Protein AF-A0A967HF44-F1 (afdb_monomer_lite)

Structure (mmCIF, N/CA/C/O backbone):
data_AF-A0A967HF44-F1
#
_entry.id   AF-A0A967HF44-F1
#
loop_
_atom_site.group_PDB
_atom_site.id
_atom_site.type_symbol
_atom_site.label_atom_id
_atom_site.label_alt_id
_atom_site.label_comp_id
_atom_site.label_asym_id
_atom_site.label_entity_id
_atom_site.label_seq_id
_atom_site.pdbx_PDB_ins_code
_atom_site.Cartn_x
_atom_site.Cartn_y
_atom_site.Cartn_z
_atom_site.occupancy
_atom_site.B_iso_or_equiv
_atom_site.auth_seq_id
_atom_site.auth_comp_id
_atom_site.auth_asym_id
_atom_site.auth_atom_id
_atom_site.pdbx_PDB_model_num
ATOM 1 N N . LEU A 1 1 ? -32.788 32.415 20.784 1.00 55.72 1 LEU A N 1
ATOM 2 C CA . LEU A 1 1 ? -31.931 32.380 21.992 1.00 55.72 1 LEU A CA 1
ATOM 3 C C . LEU A 1 1 ? -32.586 31.617 23.146 1.00 55.72 1 LEU A C 1
ATOM 5 O O . LEU A 1 1 ? -32.039 30.590 23.519 1.00 55.72 1 LEU A O 1
ATOM 9 N N . LEU A 1 2 ? -33.768 32.011 23.644 1.00 53.66 2 LEU A N 1
ATOM 10 C CA . LEU A 1 2 ? -34.501 31.228 24.663 1.00 53.66 2 LEU A CA 1
ATOM 11 C C . LEU A 1 2 ? -34.963 29.842 24.163 1.00 53.66 2 LEU A C 1
ATOM 13 O O . LEU A 1 2 ? -34.786 28.847 24.855 1.00 53.66 2 LEU A O 1
ATOM 17 N N . LEU A 1 3 ? -35.468 29.748 22.926 1.00 55.09 3 LEU A N 1
ATOM 18 C CA . LEU A 1 3 ? -35.894 28.467 22.333 1.00 55.09 3 LEU A CA 1
ATOM 19 C C . LEU A 1 3 ? -34.723 27.519 22.015 1.00 55.09 3 LEU A C 1
ATOM 21 O O . LEU A 1 3 ? -34.852 26.309 22.150 1.00 55.09 3 LEU A O 1
ATOM 25 N N . THR A 1 4 ? -33.557 28.061 21.654 1.00 59.38 4 THR A N 1
ATOM 26 C CA . THR A 1 4 ? -32.335 27.277 21.410 1.00 59.38 4 THR A CA 1
ATOM 27 C C . THR A 1 4 ? -31.717 26.757 22.708 1.00 59.38 4 THR A C 1
ATOM 29 O O . THR A 1 4 ? -31.234 25.633 22.731 1.00 59.38 4 THR A O 1
ATOM 32 N N . ALA A 1 5 ? -31.783 27.524 23.803 1.00 56.97 5 ALA A N 1
ATOM 33 C CA . ALA A 1 5 ? -31.317 27.068 25.114 1.00 56.97 5 ALA A CA 1
ATOM 34 C C . ALA A 1 5 ? -32.180 25.916 25.667 1.00 56.97 5 ALA A C 1
ATOM 36 O O . ALA A 1 5 ? -31.646 24.948 26.197 1.00 56.97 5 ALA A O 1
ATOM 37 N N . MET A 1 6 ? -33.502 25.976 25.473 1.00 59.00 6 MET A N 1
ATOM 38 C CA . MET A 1 6 ? -34.430 24.915 25.894 1.00 59.00 6 MET A CA 1
ATOM 39 C C . MET A 1 6 ? -34.227 23.604 25.117 1.00 59.00 6 MET A C 1
ATOM 41 O O . MET A 1 6 ? -34.335 22.530 25.702 1.00 59.00 6 MET A O 1
ATOM 45 N N . ALA A 1 7 ? -33.894 23.675 23.822 1.00 57.16 7 ALA A N 1
ATOM 46 C CA . ALA A 1 7 ? -33.596 22.489 23.014 1.00 57.16 7 ALA A CA 1
ATOM 47 C C . ALA A 1 7 ? -32.333 21.756 23.505 1.00 57.16 7 ALA A C 1
ATOM 49 O O . ALA A 1 7 ? -32.362 20.542 23.674 1.00 57.16 7 ALA A O 1
ATOM 50 N N . VAL A 1 8 ? -31.268 22.505 23.822 1.00 57.47 8 VAL A N 1
ATOM 51 C CA . VAL A 1 8 ? -29.989 21.954 24.311 1.00 57.47 8 VAL A CA 1
ATOM 52 C C . VAL A 1 8 ? -30.120 21.345 25.711 1.00 57.47 8 VAL A C 1
ATOM 54 O O . VAL A 1 8 ? -29.474 20.345 26.014 1.00 57.47 8 VAL A O 1
ATOM 57 N N . VAL A 1 9 ? -30.966 21.914 26.576 1.00 53.88 9 VAL A N 1
ATOM 58 C CA . VAL A 1 9 ? -31.191 21.384 27.934 1.00 53.88 9 VAL A CA 1
ATOM 59 C C . VAL A 1 9 ? -32.064 20.127 27.908 1.00 53.88 9 VAL A C 1
ATOM 61 O O . VAL A 1 9 ? -31.787 19.178 28.638 1.00 53.88 9 VAL A O 1
ATOM 64 N N . ARG A 1 10 ? -33.053 20.052 27.010 1.00 52.59 10 ARG A N 1
ATOM 65 C CA . ARG A 1 10 ? -33.918 18.870 26.871 1.00 52.59 10 ARG A CA 1
ATOM 66 C C . ARG A 1 10 ? -33.183 17.648 26.302 1.00 52.59 10 ARG A C 1
ATOM 68 O O . ARG A 1 10 ? -33.579 16.519 26.568 1.00 52.59 10 ARG A O 1
ATOM 75 N N . GLU A 1 11 ? -32.086 17.865 25.578 1.00 50.72 11 GLU A N 1
ATOM 76 C CA . GLU A 1 11 ? -31.160 16.815 25.126 1.00 50.72 11 GLU A CA 1
ATOM 77 C C . GLU A 1 11 ? -30.285 16.255 26.264 1.00 50.72 11 GLU A C 1
ATOM 79 O O . GLU A 1 11 ? -29.773 15.144 26.160 1.00 50.72 11 GLU A O 1
ATOM 84 N N . ARG A 1 12 ? -30.130 16.996 27.373 1.00 53.66 12 ARG A N 1
ATOM 85 C CA . ARG A 1 12 ? -29.355 16.572 28.554 1.00 53.66 12 ARG A CA 1
ATOM 86 C C . ARG A 1 12 ? -30.176 15.793 29.589 1.00 53.66 12 ARG A C 1
ATOM 88 O O . ARG A 1 12 ? -29.575 15.120 30.417 1.00 53.66 12 ARG A O 1
ATOM 95 N N . GLU A 1 13 ? -31.508 15.875 29.552 1.00 52.50 13 GLU A N 1
ATOM 96 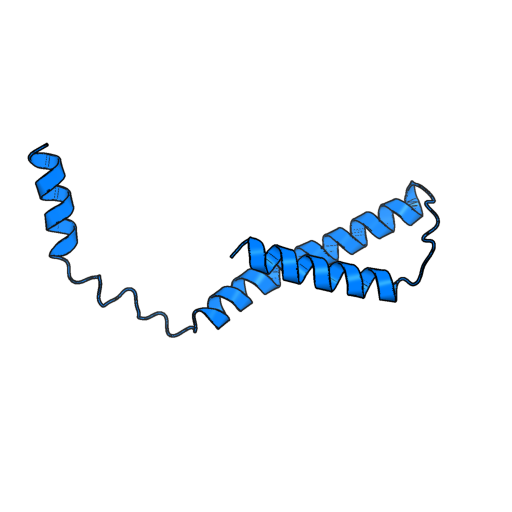C CA . GLU A 1 13 ? -32.414 15.173 30.486 1.00 52.50 13 GLU A CA 1
ATOM 97 C C . GLU A 1 13 ? -32.839 13.778 30.009 1.00 52.50 13 GLU A C 1
ATOM 99 O O . GLU A 1 13 ? -33.280 12.951 30.807 1.00 52.50 13 GLU A O 1
ATOM 104 N N . VAL A 1 14 ? -32.677 13.477 28.720 1.00 51.78 14 VAL A N 1
ATOM 105 C CA . VAL A 1 14 ? -32.786 12.104 28.232 1.00 51.78 14 VAL A CA 1
ATOM 106 C C . VAL A 1 14 ? -31.450 11.444 28.543 1.00 51.78 14 VAL A C 1
ATOM 108 O O . VAL A 1 14 ? -30.457 11.715 27.876 1.00 51.78 14 VAL A O 1
ATOM 111 N N . GLY A 1 15 ? -31.398 10.623 29.590 1.00 50.19 15 GLY A N 1
ATOM 112 C CA . GLY A 1 15 ? -30.229 9.845 30.017 1.00 50.19 15 GLY A CA 1
ATOM 113 C C . GLY A 1 15 ? -29.716 8.821 28.990 1.00 50.19 15 GLY A C 1
ATOM 114 O O . GLY A 1 15 ? -29.428 7.685 29.335 1.00 50.19 15 GLY A O 1
ATOM 115 N N . THR A 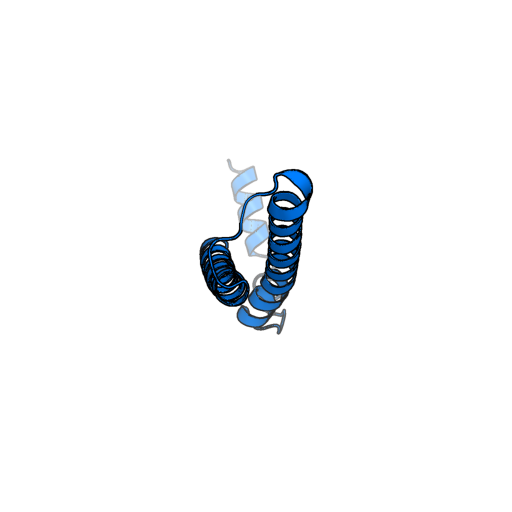1 16 ? -29.569 9.194 27.721 1.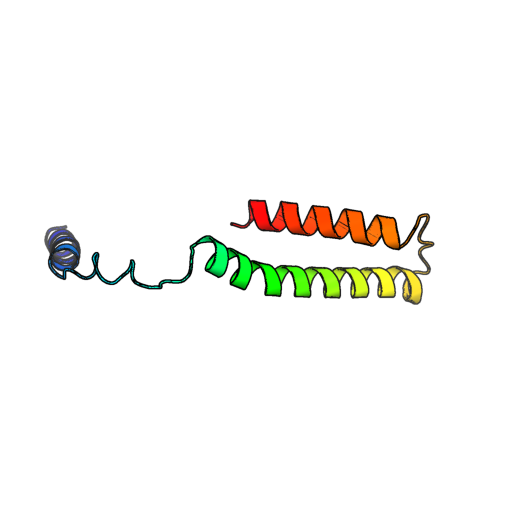00 54.78 16 THR A N 1
ATOM 116 C CA . THR A 1 16 ? -28.946 8.404 26.652 1.00 54.78 16 THR A CA 1
ATOM 117 C C . THR A 1 16 ? -27.430 8.596 26.571 1.00 54.78 16 THR A C 1
ATOM 119 O O . THR A 1 16 ? -26.790 8.006 25.706 1.00 54.78 16 THR A O 1
ATOM 122 N N . LEU A 1 17 ? -26.825 9.362 27.490 1.00 47.06 17 LEU A N 1
ATOM 123 C CA . LEU A 1 17 ? -25.365 9.372 27.663 1.00 47.06 17 LEU A CA 1
ATOM 124 C C . LEU A 1 17 ? -24.836 8.063 28.277 1.00 47.06 17 LEU A C 1
ATOM 126 O O . LEU A 1 17 ? -23.660 7.758 28.111 1.00 47.06 17 LEU A O 1
ATOM 130 N N . GLU A 1 18 ? -25.694 7.256 28.909 1.00 51.56 18 GLU A N 1
ATOM 131 C CA . GLU A 1 18 ? -25.312 5.953 29.477 1.00 51.56 18 GLU A CA 1
ATOM 132 C C . GLU A 1 18 ? -25.479 4.789 28.482 1.00 51.56 18 GLU A C 1
ATOM 134 O O . GLU A 1 18 ? -24.863 3.740 28.648 1.00 51.56 18 GLU A O 1
ATOM 139 N N . GLN A 1 19 ? -26.246 4.976 27.399 1.00 42.94 19 GLN A N 1
ATOM 140 C CA . GLN A 1 19 ? -26.501 3.934 26.391 1.00 42.94 19 GLN A CA 1
ATOM 141 C C . GLN A 1 19 ? -25.608 4.021 25.138 1.00 42.94 19 GLN A C 1
ATOM 143 O O . GLN A 1 19 ? -25.664 3.130 24.293 1.00 42.94 19 GLN A O 1
ATOM 148 N N . LEU A 1 20 ? -24.742 5.037 25.023 1.00 44.31 20 LEU A N 1
ATOM 149 C CA . LEU A 1 20 ? -23.782 5.181 23.911 1.00 44.31 20 LEU A CA 1
ATOM 150 C C . LEU A 1 20 ? -22.399 4.565 24.187 1.00 44.31 20 LEU A C 1
ATOM 152 O O . LEU A 1 20 ? -21.569 4.496 23.286 1.00 44.31 20 LEU A O 1
ATOM 156 N N . LEU A 1 21 ? -22.161 4.067 25.403 1.00 45.97 21 LEU A N 1
ATOM 157 C CA . LEU A 1 21 ? -20.951 3.322 25.786 1.00 45.97 21 LEU A CA 1
ATOM 158 C C . LEU A 1 21 ? -21.142 1.793 25.728 1.00 45.97 21 LEU A C 1
ATOM 160 O O . LEU A 1 21 ? -20.318 1.048 26.248 1.00 45.97 21 LEU A O 1
ATOM 164 N N . VAL A 1 22 ? -22.219 1.311 25.092 1.00 47.03 22 VAL A N 1
ATOM 165 C CA . VAL A 1 22 ? -22.569 -0.122 25.011 1.00 47.03 22 VAL A CA 1
ATOM 166 C C . VAL A 1 22 ? -22.568 -0.624 23.561 1.00 47.03 22 VAL A C 1
ATOM 168 O O . VAL A 1 22 ? -23.434 -1.377 23.129 1.00 47.03 22 VAL A O 1
ATOM 171 N N . SER A 1 23 ? -21.550 -0.260 22.785 1.00 46.78 23 SER A N 1
ATOM 172 C CA . SER A 1 23 ? -21.002 -1.240 21.846 1.00 46.78 23 SER A CA 1
ATOM 173 C C . SER A 1 23 ? -19.802 -1.878 22.545 1.00 46.78 23 SER A C 1
ATOM 175 O O . SER A 1 23 ? -18.770 -1.214 22.656 1.00 46.78 23 SER A O 1
ATOM 177 N N . PRO A 1 24 ? -19.898 -3.124 23.046 1.00 50.22 24 PRO A N 1
ATOM 178 C CA . PRO A 1 24 ? -18.765 -3.856 23.598 1.00 50.22 24 PRO A CA 1
ATOM 179 C C . PRO A 1 24 ? -17.913 -4.382 22.435 1.00 50.22 24 PRO A C 1
ATOM 181 O O . PRO A 1 24 ? -17.741 -5.579 22.249 1.00 50.22 24 PRO A O 1
ATOM 184 N N . LEU A 1 25 ? -17.452 -3.461 21.600 1.00 52.50 25 LEU A N 1
ATOM 185 C CA . LEU A 1 25 ? -16.391 -3.659 20.635 1.00 52.50 25 LEU A CA 1
ATOM 186 C C . LEU A 1 25 ? -15.340 -2.653 21.062 1.00 52.50 25 LEU A C 1
ATOM 188 O O . LEU A 1 25 ? -15.630 -1.457 21.158 1.00 52.50 25 LEU A O 1
ATOM 192 N N . SER A 1 26 ? -14.151 -3.139 21.397 1.00 58.00 26 SER A N 1
ATOM 193 C CA . SER A 1 26 ? -13.029 -2.276 21.759 1.00 58.00 26 SER A CA 1
ATOM 194 C C . SER A 1 26 ? -12.911 -1.144 20.731 1.00 58.00 26 SER A C 1
ATOM 196 O O . SER A 1 26 ? -13.054 -1.392 19.533 1.00 58.00 26 SER A O 1
ATOM 198 N N . ALA A 1 27 ? -12.625 0.094 21.153 1.00 59.25 27 ALA A N 1
ATOM 199 C CA . ALA A 1 27 ? -12.325 1.178 20.209 1.00 59.25 27 ALA A CA 1
ATOM 200 C C . ALA A 1 27 ? -11.268 0.729 19.175 1.00 59.25 27 ALA A C 1
ATOM 202 O O . ALA A 1 27 ? -11.361 1.076 18.000 1.00 59.25 27 ALA A O 1
ATOM 203 N N . GLY A 1 28 ? -10.348 -0.156 19.585 1.00 60.94 28 GLY A N 1
ATOM 204 C CA . GLY A 1 28 ? -9.396 -0.835 18.712 1.00 60.94 28 GLY A CA 1
ATOM 205 C C . GLY A 1 28 ? -10.012 -1.842 17.731 1.00 60.94 28 GLY A C 1
ATOM 206 O O . GLY A 1 28 ? -9.565 -1.897 16.596 1.00 60.94 28 GLY A O 1
ATOM 207 N N . GLU A 1 29 ? -11.047 -2.603 18.09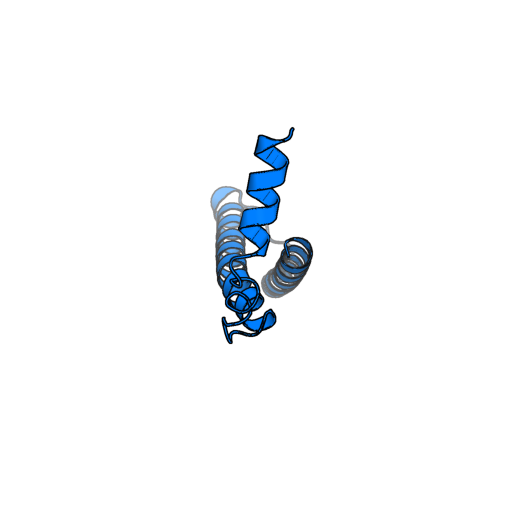3 1.00 62.34 29 GLU A N 1
ATOM 208 C CA . GLU A 1 29 ? -11.756 -3.509 17.166 1.00 62.34 29 GLU A CA 1
ATOM 209 C C . GLU A 1 29 ? -12.598 -2.744 16.145 1.00 62.34 29 GLU A C 1
ATOM 211 O O . GLU A 1 29 ? -12.654 -3.138 14.982 1.00 62.34 29 GLU A O 1
ATOM 216 N N . LEU A 1 30 ? -13.202 -1.621 16.540 1.00 60.81 30 LEU A N 1
ATOM 217 C CA . LEU A 1 30 ? -13.909 -0.742 15.609 1.00 60.81 30 LEU A CA 1
ATOM 218 C C . LEU A 1 30 ? -12.927 -0.046 14.650 1.00 60.81 30 LEU A C 1
ATOM 220 O O . LEU A 1 30 ? -13.180 0.028 13.445 1.00 60.81 30 LEU A O 1
ATOM 224 N N . MET A 1 31 ? -11.783 0.416 15.164 1.00 63.91 31 MET A N 1
ATOM 225 C CA . MET A 1 31 ? -10.705 0.990 14.353 1.00 63.91 31 MET A CA 1
ATOM 226 C C . MET A 1 31 ? -10.107 -0.048 13.400 1.00 63.91 31 MET A C 1
ATOM 228 O O . MET A 1 31 ? -9.988 0.241 12.211 1.00 63.91 31 MET A O 1
ATOM 232 N N . LEU A 1 32 ? -9.795 -1.258 13.876 1.00 67.06 32 LEU A N 1
ATOM 233 C CA . LEU A 1 32 ? -9.286 -2.368 13.059 1.00 67.06 32 LEU A CA 1
ATOM 234 C C . LEU A 1 32 ? -10.314 -2.823 12.020 1.00 67.06 32 LEU A C 1
ATOM 236 O O . LEU A 1 32 ? -9.975 -2.998 10.851 1.00 67.06 32 LEU A O 1
ATOM 240 N N . GLY A 1 33 ? -11.583 -2.936 12.412 1.00 68.19 33 GLY A N 1
ATOM 241 C CA . GLY A 1 33 ? -12.687 -3.293 11.525 1.00 68.19 33 GLY A CA 1
ATOM 242 C C . GLY A 1 33 ? -12.930 -2.264 10.418 1.00 68.19 33 GLY A C 1
ATOM 243 O O . GLY A 1 33 ? -13.319 -2.642 9.315 1.00 68.19 33 GLY A O 1
ATOM 244 N N . LYS A 1 34 ? -12.650 -0.977 10.665 1.00 67.94 34 LYS A N 1
ATOM 245 C CA . LYS A 1 34 ? -12.748 0.093 9.657 1.00 67.94 34 LYS A CA 1
ATOM 246 C C . LYS A 1 34 ? -11.468 0.277 8.832 1.00 67.94 34 LYS A C 1
ATOM 248 O O . LYS A 1 34 ? -11.556 0.649 7.664 1.00 67.94 34 LYS A O 1
ATOM 253 N N . THR A 1 35 ? -10.293 -0.007 9.390 1.00 73.81 35 THR A N 1
ATOM 254 C CA . THR A 1 35 ? -9.007 0.106 8.674 1.00 73.81 35 THR A CA 1
ATOM 255 C C . THR A 1 35 ? -8.724 -1.081 7.761 1.00 73.81 35 THR A C 1
ATOM 257 O O . THR A 1 35 ? -8.160 -0.872 6.691 1.00 73.81 35 THR A O 1
ATOM 260 N N . LEU A 1 36 ? -9.162 -2.297 8.105 1.0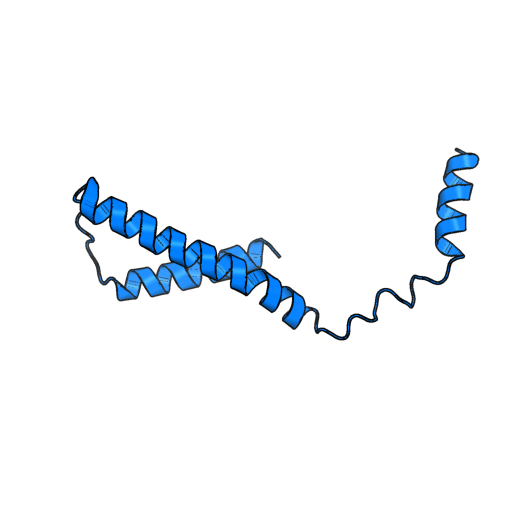0 79.56 36 LEU A N 1
ATOM 261 C CA . LEU A 1 36 ? -9.018 -3.493 7.260 1.00 79.56 36 LEU A CA 1
ATOM 262 C C . LEU A 1 36 ? -9.593 -3.318 5.838 1.00 79.56 36 LEU A C 1
ATOM 264 O O . LEU A 1 36 ? -8.869 -3.581 4.875 1.00 79.56 36 LEU A O 1
ATOM 268 N N . PRO A 1 37 ? -10.840 -2.832 5.660 1.00 80.31 37 PRO A N 1
ATOM 269 C CA . PRO A 1 37 ? -11.400 -2.562 4.339 1.00 80.31 37 PRO A CA 1
ATOM 270 C C . PRO A 1 37 ? -10.586 -1.531 3.554 1.00 80.31 37 PRO A C 1
ATOM 272 O O . PRO A 1 37 ? -10.319 -1.724 2.370 1.00 80.31 37 PRO A O 1
ATOM 275 N N . VAL A 1 38 ? -10.156 -0.449 4.213 1.00 81.12 38 VAL A N 1
ATOM 276 C CA . VAL A 1 38 ? -9.394 0.634 3.571 1.00 81.12 38 VAL A CA 1
ATOM 277 C C . VAL A 1 38 ? -8.004 0.149 3.158 1.00 81.12 38 VAL A C 1
ATOM 279 O O . VAL A 1 38 ? -7.569 0.419 2.040 1.00 81.12 38 VAL A O 1
ATOM 282 N N . ALA A 1 39 ? -7.336 -0.629 4.011 1.00 82.75 39 ALA A N 1
ATOM 283 C CA . ALA A 1 39 ? -6.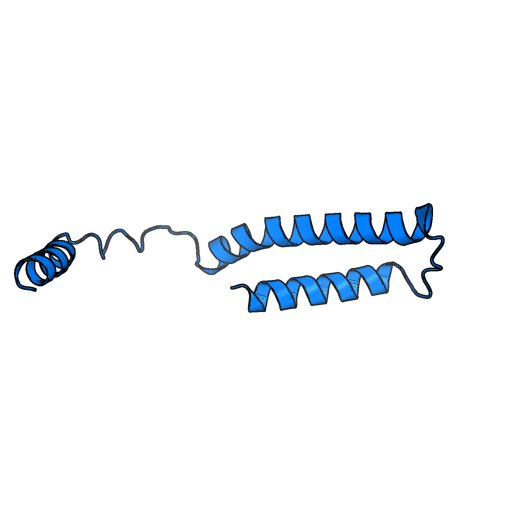067 -1.273 3.691 1.00 82.75 39 ALA A CA 1
ATOM 284 C C . ALA A 1 39 ? -6.205 -2.229 2.496 1.00 82.75 39 ALA A C 1
ATOM 286 O O . ALA A 1 39 ? -5.355 -2.232 1.606 1.00 82.75 39 ALA A O 1
ATOM 287 N N . GLY A 1 40 ? -7.298 -3.000 2.440 1.00 86.00 40 GLY A N 1
ATOM 288 C CA . GLY A 1 40 ? -7.609 -3.882 1.316 1.00 86.00 40 GLY A CA 1
ATOM 289 C C . GLY A 1 40 ? -7.774 -3.119 0.001 1.00 86.00 40 GLY A C 1
ATOM 290 O O . GLY A 1 40 ? -7.148 -3.474 -0.998 1.00 86.00 40 GLY A O 1
ATOM 291 N N . ILE A 1 41 ? -8.548 -2.030 0.006 1.00 87.88 41 ILE A N 1
ATOM 292 C CA . ILE A 1 41 ? -8.721 -1.167 -1.174 1.00 87.88 41 ILE A CA 1
ATOM 293 C C . ILE A 1 41 ? -7.375 -0.578 -1.614 1.00 87.88 41 ILE A C 1
ATOM 295 O O . ILE A 1 41 ? -7.050 -0.623 -2.800 1.00 87.88 41 ILE A O 1
ATOM 299 N N . ALA A 1 42 ? -6.565 -0.086 -0.675 1.00 85.94 42 ALA A N 1
ATOM 300 C CA . ALA A 1 42 ? -5.258 0.491 -0.981 1.00 85.94 42 ALA A CA 1
ATOM 301 C C . ALA A 1 42 ? -4.288 -0.536 -1.596 1.00 85.94 42 ALA A C 1
ATOM 303 O O . ALA A 1 42 ? -3.568 -0.211 -2.541 1.00 85.94 42 ALA A O 1
ATOM 304 N N . MET A 1 43 ? -4.310 -1.789 -1.131 1.00 86.88 43 MET A N 1
ATOM 305 C CA . MET A 1 43 ? -3.521 -2.876 -1.724 1.00 86.88 43 MET A CA 1
ATOM 306 C C . MET A 1 43 ? -3.973 -3.221 -3.147 1.00 86.88 43 MET A C 1
ATOM 308 O O . MET A 1 43 ? -3.137 -3.392 -4.037 1.00 86.88 43 MET A O 1
ATOM 312 N N . VAL A 1 44 ? -5.285 -3.282 -3.393 1.00 91.19 44 VAL A N 1
ATOM 313 C CA . VAL A 1 44 ? -5.825 -3.497 -4.747 1.00 91.19 44 VAL A CA 1
ATOM 314 C C . VAL A 1 44 ? -5.429 -2.346 -5.670 1.00 91.19 44 VAL A C 1
ATOM 316 O O . VAL A 1 44 ? -5.010 -2.575 -6.804 1.00 91.19 44 VAL A O 1
ATOM 319 N N . GLN A 1 45 ? -5.506 -1.110 -5.182 1.00 90.94 45 GLN A N 1
ATOM 320 C CA . GLN A 1 45 ? -5.129 0.072 -5.947 1.00 90.94 45 GLN A CA 1
ATOM 321 C C . GLN A 1 45 ? -3.631 0.082 -6.275 1.00 90.94 45 GLN A C 1
ATOM 323 O O . GLN A 1 45 ? -3.264 0.361 -7.416 1.00 90.94 45 GLN A O 1
ATOM 328 N N . LEU A 1 46 ? -2.771 -0.290 -5.323 1.00 89.81 46 LEU A N 1
ATOM 329 C CA . LEU A 1 46 ? -1.335 -0.460 -5.551 1.00 89.81 46 LEU A CA 1
ATOM 330 C C . LEU A 1 46 ? -1.062 -1.486 -6.656 1.00 89.81 46 LEU A C 1
ATOM 332 O O . LEU A 1 46 ? -0.275 -1.216 -7.567 1.00 89.81 46 LEU A O 1
ATOM 336 N N . ALA A 1 47 ? -1.717 -2.648 -6.594 1.00 89.81 47 ALA A N 1
ATOM 337 C CA . ALA A 1 47 ? -1.571 -3.694 -7.600 1.00 89.81 47 ALA A CA 1
ATOM 338 C C . ALA A 1 47 ? -2.030 -3.208 -8.982 1.00 89.81 47 ALA A C 1
ATOM 340 O O . ALA A 1 47 ? -1.324 -3.416 -9.968 1.00 89.81 47 ALA A O 1
ATOM 341 N N . LEU A 1 48 ? -3.163 -2.503 -9.049 1.00 92.56 48 LEU A N 1
ATOM 342 C CA . LEU A 1 48 ? -3.701 -1.961 -10.293 1.00 92.56 48 LEU A CA 1
ATOM 343 C C . LEU A 1 48 ? -2.766 -0.916 -10.912 1.00 92.56 48 LEU A C 1
ATOM 345 O O . LEU A 1 48 ? -2.442 -1.009 -12.092 1.00 92.56 48 LEU A O 1
ATOM 349 N N . VAL A 1 49 ? -2.294 0.049 -10.119 1.00 89.75 49 VAL A N 1
ATOM 350 C CA . VAL A 1 49 ? -1.370 1.094 -10.591 1.00 89.75 49 VAL A CA 1
ATOM 351 C C . VAL A 1 49 ? -0.054 0.479 -11.056 1.00 89.75 49 VAL A C 1
ATOM 353 O O . VAL A 1 49 ? 0.450 0.848 -12.113 1.00 89.75 49 VAL A O 1
ATOM 356 N N . THR A 1 50 ? 0.475 -0.497 -10.316 1.00 87.75 50 THR A N 1
ATOM 357 C CA . THR A 1 50 ? 1.708 -1.203 -10.692 1.00 87.75 50 THR A CA 1
ATOM 358 C C . THR A 1 50 ? 1.519 -1.995 -11.988 1.00 87.75 50 THR A C 1
ATOM 360 O O . THR A 1 50 ? 2.375 -1.941 -12.869 1.00 87.75 50 THR A O 1
ATOM 363 N N . ALA A 1 51 ? 0.385 -2.686 -12.146 1.00 89.06 51 ALA A N 1
ATOM 364 C CA . ALA A 1 51 ? 0.059 -3.423 -13.363 1.00 89.06 51 ALA A CA 1
ATOM 365 C C . ALA A 1 51 ? -0.080 -2.490 -14.572 1.00 89.06 51 ALA A C 1
ATOM 367 O O . ALA A 1 51 ? 0.464 -2.787 -15.629 1.00 89.06 51 ALA A O 1
ATOM 368 N N . VAL A 1 52 ? -0.746 -1.343 -14.424 1.00 91.06 52 VAL A N 1
ATOM 369 C CA . VAL A 1 52 ? -0.865 -0.346 -15.500 1.00 91.06 52 VAL A CA 1
ATOM 370 C C . VAL A 1 52 ? 0.498 0.264 -15.840 1.00 91.06 52 VAL A C 1
ATOM 372 O O . VAL A 1 52 ? 0.827 0.400 -17.017 1.00 91.06 52 VAL A O 1
ATOM 375 N N . ALA A 1 53 ? 1.318 0.589 -14.838 1.00 87.81 53 ALA A N 1
ATOM 376 C CA . ALA A 1 53 ? 2.658 1.131 -15.052 1.00 87.81 53 ALA A CA 1
ATOM 377 C C . ALA A 1 53 ? 3.563 0.163 -15.834 1.00 87.81 53 ALA A C 1
ATOM 379 O O . ALA A 1 53 ? 4.297 0.598 -16.719 1.00 87.81 53 ALA A O 1
ATOM 380 N N . LEU A 1 54 ? 3.474 -1.139 -15.545 1.00 87.00 54 LEU A N 1
ATOM 381 C CA . LEU A 1 54 ? 4.227 -2.182 -16.245 1.00 87.00 54 LEU A CA 1
ATOM 382 C C . LEU A 1 54 ? 3.658 -2.502 -17.630 1.00 87.00 54 LEU A C 1
ATOM 384 O O . LEU A 1 54 ? 4.397 -2.528 -18.602 1.00 87.00 54 LEU A O 1
ATOM 388 N N . LEU A 1 55 ? 2.356 -2.781 -17.720 1.00 87.56 55 LEU A N 1
ATOM 389 C CA . LEU A 1 55 ? 1.742 -3.326 -18.934 1.00 87.56 55 LEU A CA 1
ATOM 390 C C . LEU A 1 55 ? 1.427 -2.252 -19.978 1.00 87.56 55 LEU A C 1
ATOM 392 O O . LEU A 1 55 ? 1.412 -2.554 -21.166 1.00 87.56 55 LEU A O 1
ATOM 396 N N . TRP A 1 56 ? 1.129 -1.024 -19.544 1.00 89.88 56 TRP A N 1
ATOM 397 C CA . TRP A 1 56 ? 0.671 0.046 -20.434 1.00 89.88 56 TRP A CA 1
ATOM 398 C C . TRP A 1 56 ? 1.752 1.081 -20.724 1.00 89.88 56 TRP A C 1
ATOM 400 O O . TRP A 1 56 ? 1.868 1.560 -21.848 1.00 89.88 56 TRP A O 1
ATOM 410 N N . PHE A 1 57 ? 2.524 1.444 -19.700 1.00 87.06 57 PHE A N 1
ATOM 411 C CA . PHE A 1 57 ? 3.559 2.472 -19.806 1.00 87.06 57 PHE A CA 1
ATOM 412 C C . PHE A 1 57 ? 4.972 1.895 -19.938 1.00 87.06 57 PHE A C 1
ATOM 414 O O . PHE A 1 57 ? 5.913 2.671 -20.094 1.00 87.06 57 PHE A O 1
ATOM 421 N N . ASP A 1 58 ? 5.115 0.565 -19.875 1.00 83.06 58 ASP A N 1
ATOM 422 C CA . ASP A 1 58 ? 6.388 -0.161 -19.975 1.00 83.06 58 ASP A CA 1
ATOM 423 C C . ASP A 1 58 ? 7.467 0.415 -19.035 1.00 83.06 58 ASP A C 1
ATOM 425 O O . ASP A 1 58 ? 8.658 0.489 -19.348 1.00 83.06 58 ASP A O 1
ATOM 429 N N . VAL A 1 59 ? 7.034 0.907 -17.865 1.00 82.94 59 VAL A N 1
ATOM 430 C CA . VAL A 1 59 ? 7.925 1.536 -16.890 1.00 82.94 59 VAL A CA 1
ATOM 431 C C . VAL A 1 59 ? 8.703 0.425 -16.197 1.00 82.94 59 VAL A C 1
ATOM 433 O O . VAL A 1 59 ? 8.107 -0.362 -15.454 1.00 82.94 59 VAL A O 1
ATOM 436 N N . PRO A 1 60 ? 10.034 0.352 -16.368 1.00 76.12 60 PRO A N 1
ATOM 437 C CA . PRO A 1 60 ? 10.813 -0.700 -15.746 1.00 76.12 60 PRO A CA 1
ATOM 438 C C . PRO A 1 60 ? 10.780 -0.510 -14.229 1.00 76.12 60 PRO A C 1
ATOM 440 O O . PRO A 1 60 ? 11.319 0.470 -13.705 1.00 76.12 60 PRO A O 1
ATOM 443 N N . LEU A 1 61 ? 10.184 -1.464 -13.508 1.00 76.31 61 LEU A N 1
ATOM 444 C CA . LEU A 1 61 ? 10.296 -1.511 -12.053 1.00 76.31 61 LEU A CA 1
ATOM 445 C C . LEU A 1 61 ? 11.744 -1.831 -11.672 1.00 76.31 61 LEU A C 1
ATOM 447 O O . LEU A 1 61 ? 12.171 -2.984 -11.622 1.00 76.31 61 LEU A O 1
ATOM 451 N N . ARG A 1 62 ? 12.519 -0.780 -11.405 1.00 74.31 62 ARG A N 1
ATOM 452 C CA . ARG A 1 62 ? 13.886 -0.886 -10.894 1.00 74.31 62 ARG A CA 1
ATOM 453 C C . ARG A 1 62 ? 13.828 -1.133 -9.385 1.00 74.31 62 ARG A C 1
ATOM 455 O O . ARG A 1 62 ? 13.777 -0.188 -8.605 1.00 74.31 62 ARG A O 1
ATOM 462 N N . GLY A 1 63 ? 13.795 -2.401 -8.978 1.00 78.56 63 GLY A N 1
ATOM 463 C CA . GLY A 1 63 ? 13.764 -2.808 -7.568 1.00 78.56 63 GLY A CA 1
ATOM 464 C C . GLY A 1 63 ? 13.196 -4.214 -7.364 1.00 78.56 63 GLY A C 1
ATOM 465 O O . GLY A 1 63 ? 12.944 -4.932 -8.329 1.00 78.56 63 GLY A O 1
ATOM 466 N N . SER A 1 64 ? 12.983 -4.613 -6.104 1.00 83.12 64 SER A N 1
ATOM 467 C CA . SER A 1 64 ? 12.283 -5.861 -5.787 1.00 83.12 64 SER A CA 1
ATOM 468 C C . SER A 1 64 ? 10.783 -5.596 -5.572 1.00 83.12 64 SER A C 1
ATOM 470 O O . SER A 1 64 ? 10.425 -4.682 -4.822 1.00 83.12 64 SER A O 1
ATOM 472 N N . PRO A 1 65 ? 9.882 -6.404 -6.165 1.00 79.88 65 PRO A N 1
ATOM 473 C CA . PRO A 1 65 ? 8.440 -6.299 -5.911 1.00 79.88 65 PRO A CA 1
ATOM 474 C C . PRO A 1 65 ? 8.105 -6.397 -4.418 1.00 79.88 65 PRO A C 1
ATOM 476 O O . PRO A 1 65 ? 7.177 -5.765 -3.924 1.00 79.88 65 PRO A O 1
ATOM 479 N N . LEU A 1 66 ? 8.919 -7.159 -3.685 1.00 82.69 66 LEU A N 1
ATOM 480 C CA . LEU A 1 66 ? 8.786 -7.383 -2.252 1.00 82.69 66 LEU A CA 1
ATOM 481 C C . LEU A 1 66 ? 9.111 -6.121 -1.435 1.00 82.69 66 LEU A C 1
ATOM 483 O O . LEU A 1 66 ? 8.401 -5.819 -0.479 1.00 82.69 66 LEU A O 1
ATOM 487 N N . ALA A 1 67 ? 10.121 -5.337 -1.837 1.00 86.25 67 ALA A N 1
ATOM 488 C CA . ALA A 1 67 ? 10.400 -4.040 -1.216 1.00 86.25 67 ALA A CA 1
ATOM 489 C C . ALA A 1 67 ? 9.268 -3.037 -1.465 1.00 86.25 67 ALA A C 1
ATOM 491 O O . ALA A 1 67 ? 8.926 -2.269 -0.569 1.00 86.25 67 ALA A O 1
ATOM 492 N N . LEU A 1 68 ? 8.656 -3.073 -2.651 1.00 85.94 68 LEU A N 1
ATOM 493 C CA . LEU A 1 68 ? 7.522 -2.215 -2.990 1.00 85.94 68 LEU A CA 1
ATOM 494 C C . LEU A 1 68 ? 6.292 -2.563 -2.142 1.00 85.94 68 LEU A C 1
ATOM 496 O O . LEU A 1 68 ? 5.658 -1.668 -1.589 1.00 85.94 68 LEU A O 1
ATOM 500 N N . LEU A 1 69 ? 6.018 -3.858 -1.958 1.00 85.44 69 LEU A N 1
ATOM 501 C CA . LEU A 1 69 ? 4.941 -4.335 -1.091 1.00 85.44 69 LEU A CA 1
ATOM 502 C C . LEU A 1 69 ? 5.150 -3.912 0.374 1.00 85.44 69 LEU A C 1
ATOM 504 O O . LEU A 1 69 ? 4.217 -3.438 1.018 1.00 85.44 69 LEU A O 1
ATOM 508 N N . LEU A 1 70 ? 6.376 -4.045 0.894 1.00 88.44 70 LEU A N 1
ATOM 509 C CA . LEU A 1 70 ? 6.720 -3.647 2.264 1.00 88.44 70 LEU A CA 1
ATOM 510 C C . LEU A 1 70 ? 6.618 -2.133 2.470 1.00 88.44 70 LEU A C 1
ATOM 512 O O . LEU A 1 70 ? 6.020 -1.684 3.448 1.00 88.44 70 LEU A O 1
ATOM 516 N N . ALA A 1 71 ? 7.170 -1.344 1.546 1.00 87.50 71 ALA A N 1
ATOM 517 C CA . ALA A 1 71 ? 7.105 0.112 1.606 1.00 87.50 71 ALA A CA 1
ATOM 518 C C . ALA A 1 71 ? 5.658 0.615 1.512 1.00 87.50 71 ALA A C 1
ATOM 520 O O . ALA A 1 71 ? 5.252 1.474 2.293 1.00 87.50 71 ALA A O 1
ATOM 521 N N . ALA A 1 72 ? 4.859 0.045 0.607 1.00 86.44 72 ALA A N 1
ATOM 522 C CA . ALA A 1 72 ? 3.448 0.383 0.483 1.00 86.44 72 ALA A CA 1
ATOM 523 C C . ALA A 1 72 ? 2.641 -0.049 1.714 1.00 86.44 72 ALA A C 1
ATOM 525 O O . ALA A 1 72 ? 1.800 0.713 2.178 1.00 86.44 72 ALA A O 1
ATOM 526 N N . GLY A 1 73 ? 2.926 -1.219 2.292 1.00 84.44 73 GLY A N 1
ATOM 527 C CA . GLY A 1 73 ? 2.311 -1.659 3.545 1.00 84.44 73 GLY A CA 1
ATOM 528 C C . GLY A 1 73 ? 2.585 -0.689 4.699 1.00 84.44 73 GLY A C 1
ATOM 529 O O . GLY A 1 73 ? 1.653 -0.276 5.387 1.00 84.44 73 GLY A O 1
ATOM 530 N N . LEU A 1 74 ? 3.839 -0.256 4.863 1.00 87.50 74 LEU A N 1
ATOM 531 C CA . LEU A 1 74 ? 4.220 0.769 5.843 1.00 87.50 74 LEU A CA 1
ATOM 532 C C . LEU A 1 74 ? 3.524 2.110 5.581 1.00 87.50 74 LEU A C 1
ATOM 534 O O . LEU A 1 74 ? 3.031 2.738 6.517 1.00 87.50 74 LEU A O 1
ATOM 538 N N . PHE A 1 75 ? 3.449 2.534 4.320 1.00 85.56 75 PHE A N 1
ATOM 539 C CA . PHE A 1 75 ? 2.769 3.767 3.930 1.00 85.56 75 PHE A CA 1
ATOM 540 C C . PHE A 1 75 ? 1.268 3.719 4.230 1.00 85.56 75 PHE A C 1
ATOM 542 O O . PHE A 1 75 ? 0.724 4.669 4.787 1.00 85.56 75 PHE A O 1
ATOM 549 N N . ILE A 1 76 ? 0.607 2.604 3.913 1.00 84.50 76 ILE A N 1
ATOM 550 C CA . ILE A 1 76 ? -0.812 2.391 4.208 1.00 84.50 76 ILE A CA 1
ATOM 551 C C . ILE A 1 76 ? -1.039 2.439 5.720 1.00 84.50 76 ILE A C 1
ATOM 553 O O . ILE A 1 76 ? -1.923 3.161 6.166 1.00 84.50 76 ILE A O 1
ATOM 557 N N . LEU A 1 77 ? -0.222 1.750 6.523 1.00 82.00 77 LEU A N 1
ATOM 558 C CA . LEU A 1 77 ? -0.327 1.798 7.987 1.00 82.00 77 LEU A CA 1
ATOM 559 C C . LEU A 1 77 ? -0.148 3.219 8.543 1.00 82.00 77 LEU A C 1
ATOM 561 O O . LEU A 1 77 ? -0.936 3.655 9.384 1.00 82.00 77 LEU A O 1
ATOM 565 N N . ALA A 1 78 ? 0.848 3.961 8.055 1.00 82.56 78 ALA A N 1
ATOM 566 C CA . ALA A 1 78 ? 1.065 5.350 8.451 1.00 82.56 78 ALA A CA 1
ATOM 567 C C . ALA A 1 78 ? -0.106 6.261 8.037 1.00 82.56 78 ALA A C 1
ATOM 569 O O . ALA A 1 78 ? -0.576 7.063 8.842 1.00 82.56 78 ALA A O 1
ATOM 570 N N . GLY A 1 79 ? -0.624 6.110 6.815 1.00 78.88 79 GLY A N 1
ATOM 571 C CA . GLY A 1 79 ? -1.774 6.871 6.322 1.00 78.88 79 GLY A CA 1
ATOM 572 C C . GLY A 1 79 ? -3.061 6.565 7.089 1.00 78.88 79 GLY A C 1
ATOM 573 O O . GLY A 1 79 ? -3.811 7.480 7.417 1.00 78.88 79 GLY A O 1
ATOM 574 N N . LEU A 1 80 ? -3.287 5.299 7.448 1.00 76.56 80 LEU A N 1
ATOM 575 C CA . LEU A 1 80 ? -4.409 4.892 8.299 1.00 76.56 80 LEU A CA 1
ATOM 576 C C . LEU A 1 80 ? -4.290 5.478 9.710 1.00 76.56 80 LEU A C 1
ATOM 578 O O . LEU A 1 80 ? -5.300 5.878 10.275 1.00 76.56 80 LEU A O 1
ATOM 582 N N . SER A 1 81 ? -3.069 5.577 10.246 1.00 74.06 81 SER A N 1
ATOM 583 C CA . SER A 1 81 ? -2.806 6.200 11.552 1.00 74.06 81 SER A CA 1
ATOM 584 C C . SER A 1 81 ? -3.051 7.713 11.548 1.00 74.06 81 SER A C 1
ATOM 586 O O . SER A 1 81 ? -3.396 8.262 12.583 1.00 74.06 81 SER A O 1
ATOM 588 N N . LEU A 1 82 ? -2.869 8.389 10.406 1.00 72.38 82 LEU A N 1
ATOM 589 C CA . LEU A 1 82 ? -3.184 9.816 10.243 1.00 72.38 82 LEU A CA 1
ATOM 590 C C . LEU A 1 82 ? -4.675 10.079 9.984 1.00 72.38 82 LEU A C 1
ATOM 592 O O . LEU A 1 82 ? -5.150 11.182 10.236 1.00 72.38 82 LEU A O 1
ATOM 596 N N . GLY A 1 83 ? -5.389 9.110 9.404 1.00 65.06 83 GLY A N 1
ATOM 597 C CA . GLY A 1 83 ? -6.809 9.233 9.059 1.00 65.06 83 GLY A CA 1
ATOM 598 C C . GLY A 1 83 ? -7.778 8.868 10.188 1.00 65.06 83 GLY A C 1
ATOM 599 O O . GLY A 1 83 ? -8.985 9.061 10.023 1.00 65.06 83 GLY A O 1
ATOM 600 N N . LEU A 1 84 ? -7.260 8.318 11.287 1.00 59.75 84 LEU A N 1
ATOM 601 C CA . LEU A 1 84 ? -7.971 8.039 12.537 1.00 59.75 84 LEU A CA 1
ATOM 602 C C . LEU A 1 84 ? -7.754 9.177 13.536 1.00 59.75 84 LEU A C 1
ATOM 604 O O . LEU A 1 84 ? -8.740 9.501 14.233 1.00 59.75 84 LEU A O 1
#

Sequence (84 aa):
LLLTAMAVVREREVGTLEQLLVSPLSAGELMLGKTLPVAGIAMVQLALVTAVALLWFDVPLRGSPLALLLAAGLFILAGLSLGL

Secondary structure (DSSP, 8-state):
-HHHHHHHHHHHHS-TTSSTT---S-HHHHHHHHHHHHHHHHHHHHHHHHHHHHHTT-----S-HHHHHHHHHHHHHHHHHHH-

Radius of gyration: 22.85 Å; chains: 1; bounding box: 50×40×51 Å

pLDDT: mean 71.87, std 15.35, range [42.94, 92.56]

Foldseek 3Di:
DVVVVVVVVVVVPPPCVVVVVPPPQPPVNVLCVVLVVVLVVLVVVLVVVVCCCCVPVVPDPPDDPVVVVVVSSVVSVVVSVVVD